Protein AF-A0A956ISW4-F1 (afdb_monomer_lite)

Foldseek 3Di:
DDDPVLVVLVVVCVVPVVDPVSVVVNVVVCVVVVVLVVVLVSLVVCLVPPVCNVVSVVVNVVSVVVVVVVVVVDPDDCPDPPPVVVVVVVVVVVVVVVVVVVVVVVVD

Secondary structure (DSSP, 8-state):
---HHHHHHHHHHHHSTT-HHHHHHHHHHHHHTT-HHHHHHHHHHHTTSTTTHHHHHHHHHHHHHHHHHHHHT--S-------HHHHHHHHHHHHHHHHHHHHHHHT-

pLDDT: mean 74.85, std 12.46, range [41.19, 93.25]

Radius of gyration: 26.34 Å; chains: 1; bounding box: 60×21×73 Å

Structure (mmCIF, N/CA/C/O backbone):
data_AF-A0A956ISW4-F1
#
_entry.id   AF-A0A956ISW4-F1
#
loop_
_atom_site.group_PDB
_atom_site.id
_atom_site.type_symbol
_atom_site.label_atom_id
_atom_site.label_alt_id
_atom_site.label_comp_id
_atom_site.label_asym_id
_atom_site.label_entity_id
_atom_site.label_seq_id
_atom_site.pdbx_PDB_ins_code
_atom_site.Cartn_x
_atom_site.Cartn_y
_atom_site.Cartn_z
_atom_site.occupancy
_atom_site.B_iso_or_equiv
_atom_site.auth_seq_id
_atom_site.auth_comp_id
_atom_site.auth_asym_id
_atom_site.auth_atom_id
_atom_site.pdbx_PDB_model_num
ATOM 1 N N . MET A 1 1 ? -11.906 10.119 -10.094 1.00 46.25 1 MET A N 1
ATOM 2 C CA . MET A 1 1 ? -13.221 9.465 -9.943 1.00 46.25 1 MET A CA 1
ATOM 3 C C . MET A 1 1 ? -13.067 8.508 -8.787 1.00 46.25 1 MET A C 1
ATOM 5 O O . MET A 1 1 ? -12.188 7.663 -8.871 1.00 46.25 1 MET A O 1
ATOM 9 N N . SER A 1 2 ? -13.802 8.729 -7.701 1.00 57.81 2 SER A N 1
ATOM 10 C CA . SER A 1 2 ? -13.779 7.873 -6.514 1.00 57.81 2 SER A CA 1
ATOM 11 C C . SER A 1 2 ? -14.166 6.456 -6.921 1.00 57.81 2 SER A C 1
ATOM 13 O O . SER A 1 2 ? -15.167 6.278 -7.616 1.00 57.81 2 SER A O 1
ATOM 15 N N . ASP A 1 3 ? -13.355 5.469 -6.557 1.00 72.25 3 ASP A N 1
ATOM 16 C CA . ASP A 1 3 ? -13.671 4.071 -6.818 1.00 72.25 3 ASP A CA 1
ATOM 17 C C . ASP A 1 3 ? -14.799 3.626 -5.861 1.00 72.25 3 ASP A C 1
ATOM 19 O O . ASP A 1 3 ? -14.590 3.594 -4.644 1.00 72.25 3 ASP A O 1
ATOM 23 N N . PRO A 1 4 ? -16.002 3.293 -6.364 1.00 80.69 4 PRO A N 1
ATOM 24 C CA . PRO A 1 4 ? -17.126 2.909 -5.511 1.00 80.69 4 PRO A CA 1
ATOM 25 C C . PRO A 1 4 ? -16.861 1.614 -4.726 1.00 80.69 4 PRO A C 1
ATOM 27 O O . PRO A 1 4 ? -17.445 1.413 -3.660 1.00 80.69 4 PRO A O 1
ATOM 30 N N . ILE A 1 5 ? -15.962 0.747 -5.206 1.00 82.00 5 ILE A N 1
ATOM 31 C CA . ILE A 1 5 ? -15.558 -0.477 -4.498 1.00 82.00 5 ILE A CA 1
ATOM 32 C C . ILE A 1 5 ? -14.678 -0.118 -3.298 1.00 82.00 5 ILE A C 1
ATOM 34 O O . ILE A 1 5 ? -14.863 -0.655 -2.204 1.00 82.00 5 ILE A O 1
ATOM 38 N N . LEU A 1 6 ? -13.770 0.842 -3.477 1.00 82.00 6 LEU A N 1
ATOM 39 C CA . LEU A 1 6 ? -12.900 1.346 -2.418 1.00 82.00 6 LEU A CA 1
ATOM 40 C C . LEU A 1 6 ? -13.704 1.992 -1.282 1.00 82.00 6 LEU A C 1
ATOM 42 O O . LEU A 1 6 ? -13.428 1.738 -0.109 1.00 82.00 6 LEU A O 1
ATOM 46 N N . GLU A 1 7 ? -14.711 2.800 -1.618 1.00 84.88 7 GLU A N 1
ATOM 47 C CA . GLU A 1 7 ? -15.593 3.425 -0.625 1.00 84.88 7 GLU A CA 1
ATOM 48 C C . GLU A 1 7 ? -16.421 2.387 0.143 1.00 84.88 7 GLU A C 1
ATOM 50 O O . GLU A 1 7 ? -16.551 2.490 1.364 1.00 84.88 7 GLU A O 1
ATOM 55 N N . ALA A 1 8 ? -16.926 1.352 -0.536 1.00 85.94 8 ALA A N 1
ATOM 56 C CA . ALA A 1 8 ? -17.667 0.266 0.103 1.00 85.94 8 ALA A CA 1
ATOM 57 C C . ALA A 1 8 ? -16.788 -0.562 1.060 1.00 85.94 8 ALA A C 1
ATOM 59 O O . ALA A 1 8 ? -17.212 -0.873 2.175 1.00 85.94 8 ALA A O 1
ATOM 60 N N . LEU A 1 9 ? -15.552 -0.878 0.658 1.00 86.25 9 LEU A N 1
ATOM 61 C CA . LEU A 1 9 ? -14.580 -1.578 1.505 1.00 86.25 9 LEU A CA 1
ATOM 62 C C . LEU A 1 9 ? -14.168 -0.730 2.708 1.00 86.25 9 LEU A C 1
ATOM 64 O O . LEU A 1 9 ? -14.113 -1.237 3.827 1.00 86.25 9 LEU A O 1
ATOM 68 N N . TRP A 1 10 ? -13.945 0.570 2.504 1.00 86.44 10 TRP A N 1
ATOM 69 C CA . TRP A 1 10 ? -13.649 1.485 3.603 1.00 86.44 10 TRP A CA 1
ATOM 70 C C . TRP A 1 10 ? -14.815 1.595 4.583 1.00 86.44 10 TRP A C 1
ATOM 72 O O . TRP A 1 10 ? -14.614 1.543 5.792 1.00 86.44 10 TRP A O 1
ATOM 82 N N . LYS A 1 11 ? -16.048 1.694 4.081 1.00 85.06 11 LYS A N 1
ATOM 83 C CA . LYS A 1 11 ? -17.238 1.699 4.932 1.00 85.06 11 LYS A CA 1
ATOM 84 C C . LYS A 1 11 ? -17.319 0.433 5.784 1.00 85.06 11 LYS A C 1
ATOM 86 O O . LYS A 1 11 ? -17.558 0.540 6.979 1.00 85.06 11 LYS A O 1
ATOM 91 N N . LYS A 1 12 ? -17.039 -0.737 5.202 1.00 83.94 12 LYS A N 1
ATOM 92 C CA . LYS A 1 12 ? -16.993 -2.005 5.940 1.00 83.94 12 LYS A CA 1
ATOM 93 C C . LYS A 1 12 ? -15.9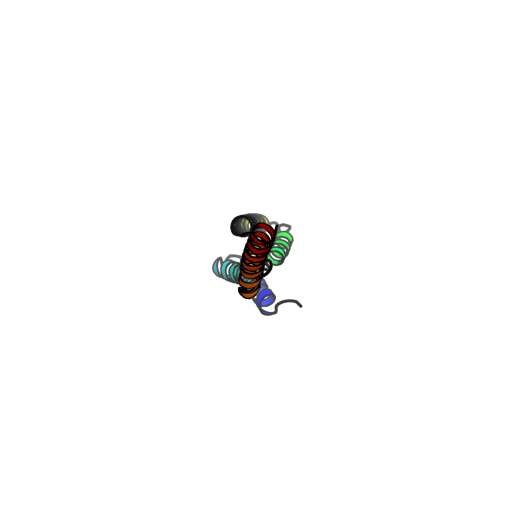23 -2.004 7.036 1.00 83.94 12 LYS A C 1
ATOM 95 O O . LYS A 1 12 ? -16.201 -2.455 8.134 1.00 83.94 12 LYS A O 1
ATOM 100 N N . VAL A 1 13 ? -14.746 -1.446 6.759 1.00 86.50 13 VAL A N 1
ATOM 101 C CA . VAL A 1 13 ? -13.676 -1.253 7.754 1.00 86.50 13 VAL A CA 1
ATOM 102 C C . VAL A 1 13 ? -14.106 -0.327 8.894 1.00 86.50 13 VAL A C 1
ATOM 104 O O . VAL A 1 13 ? -13.765 -0.553 10.047 1.00 86.50 13 VAL A O 1
ATOM 107 N N . VAL A 1 14 ? -14.837 0.744 8.594 1.00 86.69 14 VAL A N 1
ATOM 108 C CA . VAL A 1 14 ? -15.300 1.684 9.625 1.00 86.69 14 VAL A CA 1
ATOM 109 C C . VAL A 1 14 ? -16.419 1.084 10.475 1.00 86.69 14 VAL A C 1
ATOM 111 O O . VAL A 1 14 ? -16.426 1.310 11.690 1.00 86.69 14 VAL A O 1
ATOM 114 N N . ASP A 1 15 ? -17.331 0.352 9.827 1.00 84.69 15 ASP A N 1
ATOM 115 C CA . ASP A 1 15 ? -18.468 -0.333 10.444 1.00 84.69 15 ASP A CA 1
ATOM 116 C C . ASP A 1 15 ? -17.998 -1.534 11.297 1.00 84.69 15 ASP A C 1
ATOM 118 O O . ASP A 1 15 ? -18.592 -1.799 12.339 1.00 84.69 15 ASP A O 1
ATOM 122 N N . ASP A 1 16 ? -16.911 -2.209 10.899 1.00 82.50 16 ASP A N 1
ATOM 123 C CA . ASP A 1 16 ? -16.328 -3.373 11.582 1.00 82.50 16 ASP A CA 1
ATOM 124 C C . ASP A 1 16 ? -14.806 -3.211 11.772 1.00 82.50 16 ASP A C 1
ATOM 126 O O . ASP A 1 16 ? -13.978 -3.815 11.090 1.00 82.50 16 ASP A O 1
ATOM 130 N N . TRP A 1 17 ? -14.440 -2.309 12.684 1.00 77.88 17 TRP A N 1
ATOM 131 C CA . TRP A 1 17 ? -13.055 -1.860 12.890 1.00 77.88 17 TRP A CA 1
ATOM 132 C C . TRP A 1 17 ? -12.135 -2.913 13.526 1.00 77.88 17 TRP A C 1
ATOM 134 O O . TRP A 1 17 ? -10.914 -2.867 13.362 1.00 77.88 17 TRP A O 1
ATOM 144 N N . ASP A 1 18 ? -12.707 -3.859 14.265 1.00 76.25 18 ASP A N 1
ATOM 145 C CA . ASP A 1 18 ? -11.942 -4.935 14.898 1.00 76.25 18 ASP A CA 1
ATOM 146 C C . ASP A 1 18 ? -11.794 -6.161 13.975 1.00 76.25 18 ASP A C 1
ATOM 148 O O . ASP A 1 18 ? -11.022 -7.073 14.281 1.00 76.25 18 ASP A O 1
ATOM 152 N N . ASP A 1 19 ? -12.467 -6.177 12.817 1.00 76.31 19 ASP A N 1
ATOM 153 C CA . ASP A 1 19 ? -12.330 -7.233 11.814 1.00 76.31 19 ASP A CA 1
ATOM 154 C C . ASP A 1 19 ? -11.096 -7.020 10.926 1.00 76.31 19 ASP A C 1
ATOM 156 O O . ASP A 1 19 ? -11.097 -6.296 9.924 1.00 76.31 19 ASP A O 1
ATOM 160 N N . ASP A 1 20 ? -10.022 -7.738 11.251 1.00 74.31 20 ASP A N 1
ATOM 161 C CA . ASP A 1 20 ? -8.798 -7.769 10.450 1.00 74.31 20 ASP A CA 1
ATOM 162 C C . ASP A 1 20 ? -9.023 -8.198 8.988 1.00 74.31 20 ASP A C 1
ATOM 164 O O . ASP A 1 20 ? -8.262 -7.781 8.107 1.00 74.31 20 ASP A O 1
ATOM 168 N N . SER A 1 21 ? -10.078 -8.967 8.699 1.00 76.88 21 SER A N 1
ATOM 169 C CA . SER A 1 21 ? -10.446 -9.366 7.337 1.00 76.88 21 SER A CA 1
ATOM 170 C C . SER A 1 21 ? -10.925 -8.175 6.505 1.00 76.88 21 SER A C 1
ATOM 172 O O . SER A 1 21 ? -10.489 -8.002 5.361 1.00 76.88 21 SER A O 1
ATOM 174 N N . ALA A 1 22 ? -11.760 -7.301 7.080 1.00 78.00 22 ALA A N 1
ATOM 175 C CA . ALA A 1 22 ? -12.231 -6.082 6.425 1.00 78.00 22 ALA A CA 1
ATOM 176 C C . ALA A 1 22 ? -11.060 -5.161 6.047 1.00 78.00 22 ALA A C 1
ATOM 178 O O . ALA A 1 22 ? -10.985 -4.658 4.921 1.00 78.00 22 ALA A O 1
ATOM 179 N N . HIS A 1 23 ? -10.097 -5.003 6.955 1.00 77.69 23 HIS A N 1
ATOM 180 C CA . HIS A 1 23 ? -8.898 -4.207 6.704 1.00 77.69 23 HIS A CA 1
ATOM 181 C C . HIS A 1 23 ? -7.971 -4.828 5.656 1.00 77.69 23 HIS A C 1
ATOM 183 O O . HIS A 1 23 ? -7.416 -4.100 4.827 1.00 77.69 23 HIS A O 1
ATOM 189 N N . GLY A 1 24 ? -7.812 -6.154 5.672 1.00 77.88 24 GLY A N 1
ATOM 190 C CA . GLY A 1 24 ? -7.048 -6.888 4.665 1.00 77.88 24 GLY A CA 1
ATOM 191 C C . GLY A 1 24 ? -7.649 -6.745 3.267 1.00 77.88 24 GLY A C 1
ATOM 192 O O . GLY A 1 24 ? -6.926 -6.438 2.320 1.00 77.88 24 GLY A O 1
ATOM 193 N N . ALA A 1 25 ? -8.973 -6.878 3.142 1.00 81.81 25 ALA A N 1
ATOM 194 C CA . ALA A 1 25 ? -9.686 -6.712 1.875 1.00 81.81 25 ALA A CA 1
ATOM 195 C C . ALA A 1 25 ? -9.544 -5.288 1.309 1.00 81.81 25 ALA A C 1
ATOM 197 O O . ALA A 1 25 ? -9.287 -5.118 0.117 1.00 81.81 25 ALA A O 1
ATOM 198 N N . PHE A 1 26 ? -9.645 -4.267 2.166 1.00 85.44 26 PHE A N 1
ATOM 199 C CA . PHE A 1 26 ? -9.410 -2.875 1.776 1.00 85.44 26 PHE A CA 1
ATOM 200 C C . PHE A 1 26 ? -7.970 -2.648 1.293 1.00 85.44 26 PHE A C 1
ATOM 202 O O . PHE A 1 26 ? -7.763 -2.089 0.218 1.00 85.44 26 PHE A O 1
ATOM 209 N N . LEU A 1 27 ? -6.971 -3.118 2.049 1.00 83.56 27 LEU A N 1
ATOM 210 C CA . LEU A 1 27 ? -5.557 -2.959 1.689 1.00 83.56 27 LEU A CA 1
ATOM 211 C C . LEU A 1 27 ? -5.188 -3.695 0.399 1.00 83.56 27 LEU A C 1
ATOM 213 O O . LEU A 1 27 ? -4.470 -3.125 -0.420 1.00 83.56 27 LEU A O 1
ATOM 217 N N . SER A 1 28 ? -5.705 -4.911 0.198 1.00 81.38 28 SER A N 1
ATOM 218 C CA . SER A 1 28 ? -5.505 -5.677 -1.038 1.00 81.38 28 SER A CA 1
ATOM 219 C C . SER A 1 28 ? -6.043 -4.908 -2.241 1.00 81.38 28 SER A C 1
ATOM 221 O O . SER A 1 28 ? -5.321 -4.711 -3.212 1.00 81.38 28 SER A O 1
ATOM 223 N N . HIS A 1 29 ? -7.265 -4.370 -2.145 1.00 82.62 29 HIS A N 1
ATOM 224 C CA . HIS A 1 29 ? -7.854 -3.567 -3.221 1.00 82.62 29 HIS A CA 1
ATOM 225 C C . HIS A 1 29 ? -7.036 -2.304 -3.514 1.00 82.62 29 HIS A C 1
ATOM 227 O O . HIS A 1 29 ? -6.800 -1.965 -4.673 1.00 82.62 29 HIS A O 1
ATOM 233 N N . CYS A 1 30 ? -6.543 -1.613 -2.480 1.00 82.06 30 CYS A N 1
ATOM 234 C CA . CYS A 1 30 ? -5.650 -0.462 -2.655 1.00 82.06 30 CYS A CA 1
ATOM 235 C C . CYS A 1 30 ? -4.311 -0.835 -3.300 1.00 82.06 30 CYS A C 1
ATOM 237 O O . CYS A 1 30 ? -3.743 -0.024 -4.031 1.00 82.06 30 CYS A O 1
ATOM 239 N N . GLN A 1 31 ? -3.790 -2.029 -3.023 1.00 80.00 31 GLN A N 1
ATOM 240 C CA . GLN A 1 31 ? -2.560 -2.524 -3.629 1.00 80.00 31 GLN A CA 1
ATOM 241 C C . GLN A 1 31 ? -2.776 -2.863 -5.109 1.00 80.00 31 GLN A C 1
ATOM 243 O O . GLN A 1 31 ? -2.012 -2.392 -5.952 1.00 80.00 31 GLN A O 1
ATOM 248 N N . ASP A 1 32 ? -3.852 -3.584 -5.427 1.00 77.88 32 ASP A N 1
ATOM 249 C CA . ASP A 1 32 ? -4.201 -4.007 -6.790 1.00 77.88 32 ASP A CA 1
ATOM 250 C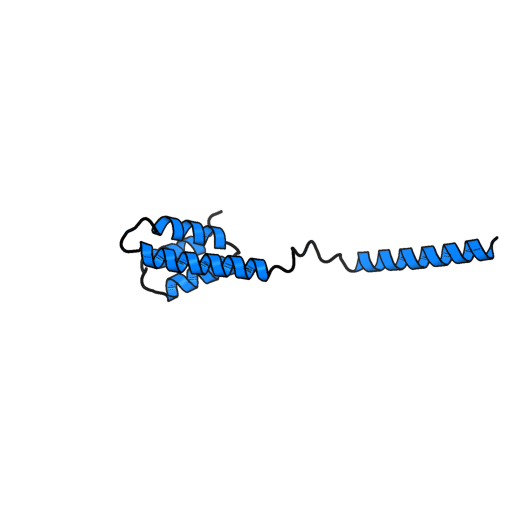 C . ASP A 1 32 ? -4.502 -2.815 -7.710 1.00 77.88 32 ASP A C 1
ATOM 252 O O . ASP A 1 32 ? -4.157 -2.815 -8.891 1.00 77.88 32 ASP A O 1
ATOM 256 N N . THR A 1 33 ? -5.108 -1.762 -7.157 1.00 79.06 33 THR A N 1
ATOM 257 C CA . THR A 1 33 ? -5.452 -0.532 -7.889 1.00 79.06 33 THR A CA 1
ATOM 258 C C . THR A 1 33 ? -4.383 0.562 -7.808 1.00 79.06 33 THR A C 1
ATOM 260 O O . THR A 1 33 ? -4.582 1.646 -8.354 1.00 79.06 33 THR A O 1
ATOM 263 N N . GLN A 1 34 ? -3.252 0.303 -7.139 1.00 77.50 34 GLN A N 1
ATOM 264 C CA . GLN A 1 34 ? -2.185 1.277 -6.863 1.00 77.50 34 GLN A CA 1
ATOM 265 C C . GLN A 1 34 ? -2.654 2.554 -6.122 1.00 77.50 34 GLN A C 1
ATOM 267 O O . GLN A 1 34 ? -2.029 3.610 -6.218 1.00 77.50 34 GLN A O 1
ATOM 272 N N . GLN A 1 35 ? -3.724 2.460 -5.328 1.00 80.12 35 GLN A N 1
ATOM 273 C CA . GLN A 1 35 ? -4.315 3.554 -4.539 1.00 80.12 35 GLN A CA 1
ATOM 274 C C . GLN A 1 35 ? -3.868 3.551 -3.062 1.00 80.12 35 GLN A C 1
ATOM 276 O O . GLN A 1 35 ? -4.555 4.063 -2.176 1.00 80.12 35 GLN A O 1
ATOM 281 N N . LEU A 1 36 ? -2.675 3.020 -2.774 1.00 77.06 36 LEU A N 1
ATOM 282 C CA . LEU A 1 36 ? -2.056 3.037 -1.437 1.00 77.06 36 LEU A CA 1
ATOM 283 C C . LEU A 1 36 ? -1.964 4.439 -0.784 1.00 77.06 36 LEU A C 1
ATOM 285 O O . LEU A 1 36 ? -2.175 4.526 0.430 1.00 77.06 36 LEU A O 1
ATOM 289 N N . PRO A 1 37 ? -1.715 5.547 -1.520 1.00 76.25 37 PRO A N 1
ATOM 290 C CA . PRO A 1 37 ? -1.736 6.888 -0.927 1.00 76.25 37 PRO A CA 1
ATOM 291 C C . PRO A 1 37 ? -3.101 7.265 -0.338 1.00 76.25 37 PRO A C 1
ATOM 293 O O . PRO A 1 37 ? -3.176 7.963 0.674 1.00 76.25 37 PRO A O 1
ATOM 296 N N . GLU A 1 38 ? -4.186 6.775 -0.938 1.00 76.62 38 GLU A N 1
ATOM 297 C CA . GLU A 1 38 ? -5.544 7.055 -0.482 1.00 76.62 38 GLU A CA 1
ATOM 298 C C . GLU A 1 38 ? -5.896 6.247 0.773 1.00 76.62 38 GLU A C 1
ATOM 300 O O . GLU A 1 38 ? -6.521 6.771 1.696 1.00 76.62 38 GLU A O 1
ATOM 305 N N . ALA A 1 39 ? -5.408 5.005 0.870 1.00 80.56 39 ALA A N 1
ATOM 306 C CA . ALA A 1 39 ? -5.462 4.223 2.106 1.00 80.56 39 ALA A CA 1
ATOM 307 C C . ALA A 1 39 ? -4.742 4.941 3.255 1.00 80.56 39 ALA A C 1
ATOM 309 O O . ALA A 1 39 ? -5.299 5.088 4.345 1.00 80.56 39 ALA A O 1
ATOM 310 N N . ALA A 1 40 ? -3.530 5.444 3.002 1.00 77.81 40 ALA A N 1
ATOM 311 C CA . ALA A 1 40 ? -2.758 6.187 3.995 1.00 77.81 40 ALA A CA 1
ATOM 312 C C . ALA A 1 40 ? -3.495 7.451 4.468 1.00 77.81 40 ALA A C 1
ATOM 314 O O . ALA A 1 40 ? -3.540 7.721 5.667 1.00 77.81 40 ALA A O 1
ATOM 315 N N . ALA A 1 41 ? -4.118 8.205 3.556 1.00 79.88 41 ALA A N 1
ATOM 316 C CA . ALA A 1 41 ? -4.898 9.392 3.909 1.00 79.88 41 ALA A CA 1
ATOM 317 C C . ALA A 1 41 ? -6.091 9.058 4.822 1.00 79.88 41 ALA A C 1
ATOM 319 O O . ALA A 1 41 ? -6.315 9.752 5.816 1.00 79.88 41 ALA A O 1
ATOM 320 N N . ARG A 1 42 ? -6.816 7.970 4.529 1.00 81.38 42 ARG A N 1
ATOM 321 C CA . ARG A 1 42 ? -7.969 7.526 5.329 1.00 81.38 42 ARG A CA 1
ATOM 322 C C . ARG A 1 42 ? -7.564 7.051 6.726 1.00 81.38 42 ARG A C 1
ATOM 324 O O . ARG A 1 42 ? -8.138 7.514 7.709 1.00 81.38 42 ARG A O 1
ATOM 331 N N . TYR A 1 43 ? -6.526 6.219 6.843 1.00 80.38 43 TYR A N 1
ATOM 332 C CA . TYR A 1 43 ? -6.027 5.795 8.158 1.00 80.38 43 TYR A CA 1
ATOM 333 C C . TYR A 1 43 ? -5.438 6.956 8.966 1.00 80.38 43 TYR A C 1
ATOM 335 O O . TYR A 1 43 ? -5.650 7.030 10.175 1.00 80.38 43 TYR A O 1
ATOM 343 N N . LYS A 1 44 ? -4.766 7.910 8.309 1.00 77.50 44 LYS A N 1
ATOM 344 C CA . LYS A 1 44 ? -4.272 9.133 8.957 1.00 77.50 44 LYS A CA 1
ATOM 345 C C . LYS A 1 44 ? -5.414 9.971 9.525 1.00 77.50 44 LYS A C 1
ATOM 347 O O . LYS A 1 44 ? -5.282 10.465 10.640 1.00 77.50 44 LYS A O 1
ATOM 352 N N . GLY A 1 45 ? -6.543 10.071 8.824 1.00 76.12 45 GLY A N 1
ATOM 353 C CA . GLY A 1 45 ? -7.748 10.731 9.338 1.00 76.12 45 GLY A CA 1
ATOM 354 C C . GLY A 1 45 ? -8.285 10.114 10.637 1.00 76.12 45 GLY A C 1
ATOM 355 O O . GLY A 1 45 ? -8.777 10.843 11.492 1.00 76.12 45 GLY A O 1
ATOM 356 N N . MET A 1 46 ? -8.114 8.802 10.827 1.00 74.62 46 MET A N 1
ATOM 357 C CA . MET A 1 46 ? -8.573 8.076 12.020 1.00 74.62 46 MET A CA 1
ATOM 358 C C . MET A 1 46 ? -7.612 8.135 13.218 1.00 74.62 46 MET A C 1
ATOM 360 O O . MET A 1 46 ? -8.015 7.807 14.328 1.00 74.62 46 MET A O 1
ATOM 364 N N . THR A 1 47 ? -6.361 8.581 13.043 1.00 64.19 47 THR A N 1
ATOM 365 C CA . THR A 1 47 ? -5.399 8.693 14.165 1.00 64.19 47 THR A CA 1
ATOM 366 C C . THR A 1 47 ? -5.777 9.740 15.217 1.00 64.19 47 THR A C 1
ATOM 368 O O . THR A 1 47 ? -5.268 9.689 16.333 1.00 64.19 47 THR A O 1
ATOM 371 N N . GLY A 1 48 ? -6.687 10.664 14.893 1.00 63.00 48 GLY A N 1
ATOM 372 C CA . GLY A 1 48 ? -7.214 11.644 15.847 1.00 63.00 48 GLY A CA 1
ATOM 373 C C . GLY A 1 48 ? -8.252 11.085 16.826 1.00 63.00 48 GLY A C 1
ATOM 374 O O . GLY A 1 48 ? -8.582 11.761 17.797 1.00 63.00 48 GLY A O 1
ATOM 375 N N . ASP A 1 49 ? -8.763 9.875 16.590 1.00 65.25 49 ASP A N 1
ATOM 376 C CA . ASP A 1 49 ? -9.812 9.259 17.403 1.00 65.25 49 ASP A CA 1
ATOM 377 C C . ASP A 1 49 ? -9.188 8.394 18.512 1.00 65.25 49 ASP A C 1
ATOM 379 O O . ASP A 1 49 ? -8.452 7.451 18.225 1.00 65.25 49 ASP A O 1
ATOM 383 N N . HIS A 1 50 ? -9.411 8.731 19.787 1.00 57.28 50 HIS A N 1
ATOM 384 C CA . HIS A 1 50 ? -8.587 8.235 20.904 1.00 57.28 50 HIS A CA 1
ATOM 385 C C . HIS A 1 50 ? -8.621 6.702 21.052 1.00 57.28 50 HIS A C 1
ATOM 387 O O . HIS A 1 50 ? -7.577 6.100 21.297 1.00 57.28 50 HIS A O 1
ATOM 393 N N . GLU A 1 51 ? -9.769 6.059 20.811 1.00 65.12 51 GLU A N 1
ATOM 394 C CA . GLU A 1 51 ? -9.912 4.592 20.861 1.00 65.12 51 GLU A CA 1
ATOM 395 C C . GLU A 1 51 ? -9.275 3.880 19.662 1.00 65.12 51 GLU A C 1
ATOM 397 O O . GLU A 1 51 ? -8.730 2.784 19.793 1.00 65.12 51 GLU A O 1
ATOM 402 N N . ARG A 1 52 ? -9.312 4.502 18.479 1.00 66.88 52 ARG A N 1
ATOM 403 C CA . ARG A 1 52 ? -8.854 3.887 17.222 1.00 66.88 52 ARG A CA 1
ATOM 404 C C . ARG A 1 52 ? -7.428 4.287 16.849 1.00 66.88 52 ARG A C 1
ATOM 406 O O . ARG A 1 52 ? -6.834 3.653 15.978 1.00 66.88 52 ARG A O 1
ATOM 413 N N . SER A 1 53 ? -6.865 5.283 17.533 1.00 63.38 53 SER A N 1
ATOM 414 C CA . SER A 1 53 ? -5.564 5.900 17.259 1.00 63.38 53 SER A CA 1
ATOM 415 C C . SER A 1 53 ? -4.415 4.891 17.207 1.00 63.38 53 SER A C 1
ATOM 417 O O . SER A 1 53 ? -3.710 4.824 16.202 1.00 63.38 53 SER A O 1
ATOM 419 N N . ALA A 1 54 ? -4.285 4.036 18.225 1.00 71.19 54 ALA A N 1
ATOM 420 C CA . ALA A 1 54 ? -3.219 3.034 18.305 1.00 71.19 54 ALA A CA 1
ATOM 421 C C . ALA A 1 54 ? -3.323 1.958 17.202 1.00 71.19 54 ALA A C 1
ATOM 423 O O . ALA A 1 54 ? -2.315 1.524 16.640 1.00 71.19 54 ALA A O 1
ATOM 424 N N . SER A 1 55 ? -4.548 1.546 16.857 1.00 70.81 55 SER A N 1
ATOM 425 C CA . SER A 1 55 ? -4.816 0.607 15.756 1.00 70.81 55 SER A CA 1
ATOM 426 C C . SER A 1 55 ? -4.522 1.248 14.394 1.00 70.81 55 SER A C 1
ATOM 428 O O . SER A 1 55 ? -3.815 0.670 13.564 1.00 70.81 55 SER A O 1
ATOM 430 N N . ALA A 1 56 ? -4.988 2.480 14.185 1.00 69.69 56 ALA A N 1
ATOM 431 C CA . ALA A 1 56 ? -4.770 3.240 12.960 1.00 69.69 56 ALA A CA 1
ATOM 432 C C . ALA A 1 56 ? -3.279 3.514 12.710 1.00 69.69 56 ALA A C 1
ATOM 434 O O . ALA A 1 56 ? -2.816 3.373 11.580 1.00 69.69 56 ALA A O 1
ATOM 435 N N . GLU A 1 57 ? -2.511 3.837 13.753 1.00 72.62 57 GLU A N 1
ATOM 436 C CA . GLU A 1 57 ? -1.066 4.069 13.661 1.00 72.62 57 GLU A CA 1
ATOM 437 C C . GLU A 1 57 ? -0.306 2.793 13.271 1.00 72.62 57 GLU A C 1
ATOM 439 O O . GLU A 1 57 ? 0.536 2.814 12.367 1.00 72.62 57 GLU A O 1
ATOM 444 N N . LYS A 1 58 ? -0.675 1.644 13.853 1.00 75.44 58 LYS A N 1
ATOM 445 C CA . LYS A 1 58 ? -0.120 0.339 13.461 1.00 75.44 58 LYS A CA 1
ATOM 446 C C . LYS A 1 58 ? -0.415 0.018 11.993 1.00 75.44 58 LYS A C 1
ATOM 448 O O . LYS A 1 58 ? 0.474 -0.442 11.270 1.00 75.44 58 LYS A O 1
ATOM 453 N N . ARG A 1 59 ? -1.641 0.281 11.526 1.00 74.62 59 ARG A N 1
ATOM 454 C CA . ARG A 1 59 ? -2.029 0.047 10.123 1.00 74.62 59 ARG A CA 1
ATOM 455 C C . ARG A 1 59 ? -1.363 1.034 9.160 1.00 74.62 59 ARG A C 1
ATOM 457 O O . ARG A 1 59 ? -0.944 0.614 8.085 1.00 74.62 59 ARG A O 1
ATOM 464 N N . LEU A 1 60 ? -1.157 2.292 9.555 1.00 75.75 60 LEU A N 1
ATOM 465 C CA . LEU A 1 60 ? -0.338 3.258 8.807 1.00 75.75 60 LEU A CA 1
ATOM 466 C C . LEU A 1 60 ? 1.104 2.783 8.644 1.00 75.75 60 LEU A C 1
ATOM 468 O O . LEU A 1 60 ? 1.652 2.883 7.548 1.00 75.75 60 LEU A O 1
ATOM 472 N N . GLY A 1 61 ? 1.697 2.227 9.703 1.00 74.81 61 GLY A N 1
ATOM 473 C CA . GLY A 1 61 ? 3.023 1.614 9.637 1.00 74.81 61 GLY A CA 1
ATOM 474 C C . GLY A 1 61 ? 3.080 0.472 8.617 1.00 74.81 61 GLY A C 1
ATOM 475 O O . GLY A 1 61 ? 4.008 0.410 7.812 1.00 74.81 61 GLY A O 1
ATOM 476 N N . GLY A 1 62 ? 2.050 -0.380 8.585 1.00 76.44 62 GLY A N 1
ATOM 477 C CA . GLY A 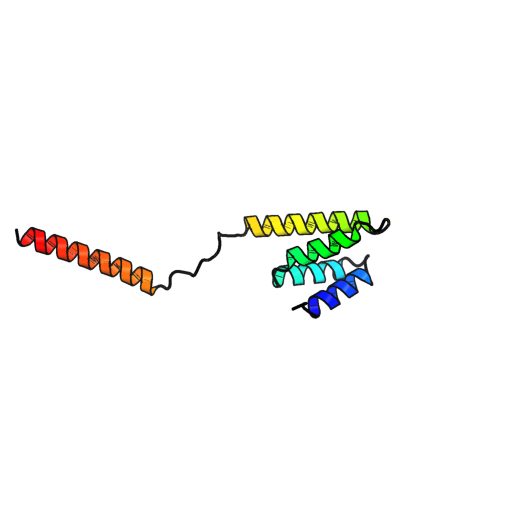1 62 ? 1.911 -1.443 7.583 1.00 76.44 62 GLY A CA 1
ATOM 478 C C . GLY A 1 62 ? 1.795 -0.915 6.150 1.00 76.44 62 GLY A C 1
ATOM 479 O O . GLY A 1 62 ? 2.482 -1.413 5.260 1.00 76.44 62 GLY A O 1
ATOM 480 N N . VAL A 1 63 ? 0.992 0.133 5.930 1.00 76.94 63 VAL A N 1
ATOM 481 C CA . VAL A 1 63 ? 0.866 0.803 4.620 1.00 76.94 63 VAL A CA 1
ATOM 482 C C . VAL A 1 63 ? 2.191 1.424 4.184 1.00 76.94 63 VAL A C 1
ATOM 484 O O . VAL A 1 63 ? 2.576 1.278 3.028 1.00 76.94 63 VAL A O 1
ATOM 487 N N . ALA A 1 64 ? 2.910 2.087 5.092 1.00 77.75 64 ALA A N 1
ATOM 488 C CA . ALA A 1 64 ? 4.211 2.683 4.801 1.00 77.75 64 ALA A CA 1
ATOM 489 C C . ALA A 1 64 ? 5.256 1.619 4.436 1.00 77.75 64 ALA A C 1
ATOM 491 O O . ALA A 1 64 ? 6.011 1.803 3.481 1.00 77.75 64 ALA A O 1
ATOM 492 N N . LEU A 1 65 ? 5.263 0.486 5.146 1.00 79.94 65 LEU A N 1
ATOM 493 C CA . LEU A 1 65 ? 6.137 -0.644 4.840 1.00 79.94 65 LEU A CA 1
ATOM 494 C C . LEU A 1 65 ? 5.809 -1.252 3.469 1.00 79.94 65 LEU A C 1
ATOM 496 O O . LEU A 1 65 ? 6.721 -1.518 2.693 1.00 79.94 65 LEU A O 1
ATOM 500 N N . LEU A 1 66 ? 4.522 -1.415 3.146 1.00 72.00 66 LEU A N 1
ATOM 501 C CA . LEU A 1 66 ? 4.053 -1.864 1.829 1.00 72.00 66 LEU A CA 1
ATOM 502 C C . LEU A 1 66 ? 4.458 -0.889 0.722 1.00 72.00 66 LEU A C 1
ATOM 504 O O . LEU A 1 66 ? 5.001 -1.321 -0.289 1.00 72.00 66 LEU A O 1
ATOM 508 N N . ALA A 1 67 ? 4.276 0.415 0.938 1.00 72.94 67 ALA A N 1
ATOM 509 C CA . ALA A 1 67 ? 4.688 1.456 0.003 1.00 72.94 67 ALA A CA 1
ATOM 510 C C . ALA A 1 67 ? 6.210 1.432 -0.236 1.00 72.94 67 ALA A C 1
ATOM 512 O O . ALA A 1 67 ? 6.665 1.471 -1.380 1.00 72.94 67 ALA A O 1
ATOM 513 N N . MET A 1 68 ? 7.009 1.289 0.827 1.00 74.19 68 MET A N 1
ATOM 514 C CA . MET A 1 68 ? 8.462 1.116 0.727 1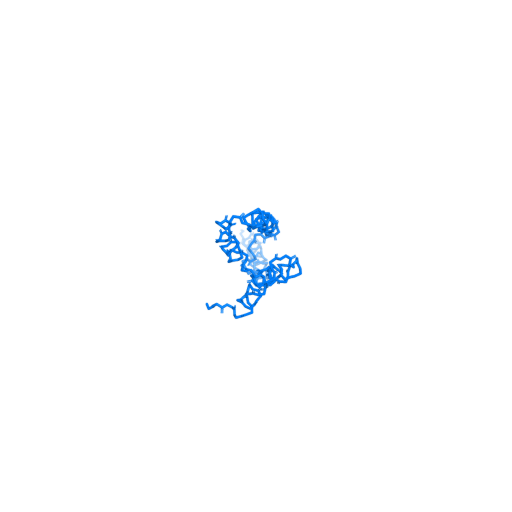.00 74.19 68 MET A CA 1
ATOM 515 C C . MET A 1 68 ? 8.849 -0.190 0.027 1.00 74.19 68 MET A C 1
ATOM 517 O O . MET A 1 68 ? 9.786 -0.199 -0.768 1.00 74.19 68 MET A O 1
ATOM 521 N N . ALA A 1 69 ? 8.131 -1.284 0.278 1.00 73.12 69 ALA A N 1
ATOM 522 C CA . ALA A 1 69 ? 8.352 -2.555 -0.400 1.00 73.12 69 ALA A CA 1
ATOM 523 C C . ALA A 1 69 ? 8.035 -2.458 -1.898 1.00 73.12 69 ALA A C 1
ATOM 525 O O . ALA A 1 69 ? 8.787 -3.011 -2.698 1.00 73.12 69 ALA A O 1
ATOM 526 N N . SER A 1 70 ? 6.996 -1.710 -2.290 1.00 61.81 70 SER A N 1
ATOM 527 C CA . SER A 1 70 ? 6.701 -1.413 -3.697 1.00 61.81 70 SER A CA 1
ATOM 528 C C . SER A 1 70 ? 7.723 -0.479 -4.347 1.00 61.81 70 SER A C 1
ATOM 530 O O . SER A 1 70 ? 7.988 -0.647 -5.528 1.00 61.81 70 SER A O 1
ATOM 532 N N . LEU A 1 71 ? 8.358 0.430 -3.594 1.00 62.22 71 LEU A N 1
ATOM 533 C CA . LEU A 1 71 ? 9.494 1.226 -4.089 1.00 62.22 71 LEU A CA 1
ATOM 534 C C . LEU A 1 71 ? 10.751 0.366 -4.291 1.00 62.22 71 LEU A C 1
ATOM 536 O O . LEU A 1 71 ? 11.479 0.546 -5.260 1.00 62.22 71 LEU A O 1
ATOM 540 N N . GLN A 1 72 ? 11.016 -0.595 -3.400 1.00 62.09 72 GLN A N 1
ATOM 541 C CA . GLN A 1 72 ? 12.125 -1.546 -3.574 1.00 62.09 72 GLN A CA 1
ATOM 542 C C . GLN A 1 72 ? 11.854 -2.567 -4.689 1.00 62.09 72 GLN A C 1
ATOM 544 O O . GLN A 1 72 ? 12.787 -3.033 -5.338 1.00 62.09 72 GLN A O 1
ATOM 549 N N . HIS A 1 73 ? 10.580 -2.883 -4.930 1.00 48.72 73 HIS A N 1
ATOM 550 C CA . HIS A 1 73 ? 10.103 -3.668 -6.067 1.00 48.72 73 HIS A CA 1
ATOM 551 C C . HIS A 1 73 ? 9.756 -2.817 -7.292 1.00 48.72 73 HIS A C 1
ATOM 553 O O . HIS A 1 73 ? 9.141 -3.345 -8.213 1.00 48.72 73 HIS A O 1
ATOM 559 N N . GLU A 1 74 ? 10.168 -1.548 -7.367 1.00 43.88 74 GLU A N 1
ATOM 560 C CA . GLU A 1 74 ? 10.293 -0.887 -8.661 1.00 43.88 74 GLU A CA 1
ATOM 561 C C . GLU A 1 74 ? 11.611 -1.354 -9.304 1.00 43.88 74 GLU A C 1
ATOM 563 O O . GLU A 1 74 ? 12.669 -0.774 -9.035 1.00 43.88 74 GLU A O 1
ATOM 568 N N . PRO A 1 75 ? 11.612 -2.304 -10.265 1.00 46.34 75 PRO A N 1
ATOM 569 C CA . PRO A 1 75 ? 12.463 -2.089 -11.412 1.00 46.34 75 PRO A CA 1
ATOM 570 C C . PRO A 1 75 ? 11.929 -0.807 -12.043 1.00 46.34 75 PRO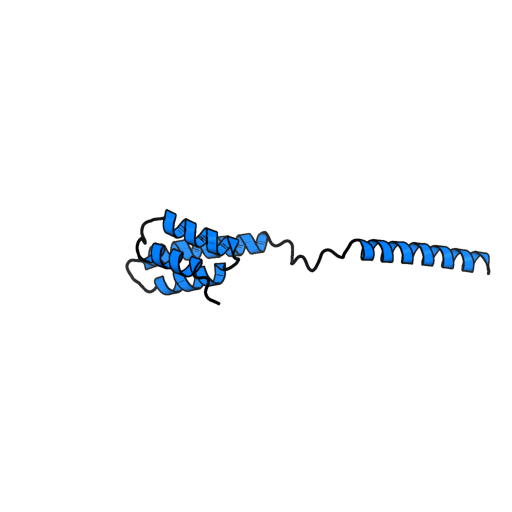 A C 1
ATOM 572 O O . PRO A 1 75 ? 10.922 -0.835 -12.745 1.00 46.34 75 PRO A O 1
ATOM 575 N N . ARG A 1 76 ? 12.547 0.319 -11.659 1.00 42.72 76 ARG A N 1
ATOM 576 C CA . ARG A 1 76 ? 12.624 1.588 -12.381 1.00 42.72 76 ARG A CA 1
ATOM 577 C C . ARG A 1 76 ? 11.676 1.583 -13.574 1.00 42.72 76 ARG A C 1
ATOM 579 O O . ARG A 1 76 ? 12.074 1.028 -14.590 1.00 42.72 76 ARG A O 1
ATOM 586 N N . SER A 1 77 ? 10.470 2.141 -13.410 1.00 41.19 77 SER A N 1
ATOM 587 C CA . SER A 1 77 ? 9.622 2.628 -14.508 1.00 41.19 77 SER A CA 1
ATOM 588 C C . SER A 1 77 ? 9.840 1.883 -15.828 1.00 41.19 77 SER A C 1
ATOM 590 O O . SER A 1 77 ? 10.749 2.273 -16.540 1.00 41.19 77 SER A O 1
ATOM 592 N N . ASP A 1 78 ? 9.058 0.859 -16.193 1.00 47.00 78 ASP A N 1
ATOM 593 C CA . ASP A 1 78 ? 9.097 0.328 -17.571 1.00 47.00 78 ASP A CA 1
ATOM 594 C C . ASP A 1 78 ? 8.741 1.485 -18.525 1.00 47.00 78 ASP A C 1
ATOM 596 O O . ASP A 1 78 ? 7.557 1.807 -18.683 1.00 47.00 78 ASP A O 1
ATOM 600 N N . PRO A 1 79 ? 9.710 2.189 -19.148 1.00 46.66 79 PRO A N 1
ATOM 601 C CA . PRO A 1 79 ? 9.405 3.333 -19.966 1.00 46.66 79 PRO A CA 1
ATOM 602 C C . PRO A 1 79 ? 9.297 2.761 -21.363 1.00 46.66 79 PRO A C 1
ATOM 604 O O . PRO A 1 79 ? 10.143 3.035 -22.202 1.00 46.66 79 PRO A O 1
ATOM 607 N N . ARG A 1 80 ? 8.281 1.921 -21.587 1.00 51.38 80 ARG A N 1
ATOM 608 C CA . ARG A 1 80 ? 8.040 1.236 -22.856 1.00 51.38 80 ARG A CA 1
ATOM 609 C C . ARG A 1 80 ? 9.238 0.358 -23.226 1.00 51.38 80 ARG A C 1
ATOM 611 O O . ARG A 1 80 ? 10.202 0.853 -23.807 1.00 51.38 80 ARG A O 1
ATOM 618 N N . ARG A 1 81 ? 9.153 -0.962 -23.007 1.00 48.91 81 ARG A N 1
ATOM 619 C CA . ARG A 1 81 ? 9.923 -1.951 -23.793 1.00 48.91 81 ARG A CA 1
ATOM 620 C C . ARG A 1 81 ? 10.131 -1.404 -25.203 1.00 48.91 81 ARG A C 1
ATOM 622 O O . ARG A 1 81 ? 9.164 -1.326 -25.966 1.00 48.91 81 ARG A O 1
ATOM 629 N N . ALA A 1 82 ? 11.359 -0.977 -25.517 1.00 56.12 82 ALA A N 1
ATOM 630 C CA . ALA A 1 82 ? 11.674 -0.467 -26.837 1.00 56.12 82 ALA A CA 1
ATOM 631 C C . ALA A 1 82 ? 11.216 -1.557 -27.808 1.00 56.12 82 ALA A C 1
ATOM 633 O O . ALA A 1 82 ? 11.633 -2.715 -27.669 1.00 56.12 82 ALA A O 1
ATOM 634 N N . PRO A 1 83 ? 10.251 -1.258 -28.686 1.00 61.22 83 PRO A N 1
ATOM 635 C CA . PRO A 1 83 ? 9.620 -2.298 -29.467 1.00 61.22 83 PRO A CA 1
ATOM 636 C C . PRO A 1 83 ? 10.715 -2.957 -30.306 1.00 61.22 83 PRO A C 1
ATOM 638 O O . PRO A 1 83 ? 11.602 -2.272 -30.808 1.00 61.22 83 PRO A O 1
ATOM 641 N N . ARG A 1 84 ? 10.703 -4.294 -30.398 1.00 68.50 84 ARG A N 1
ATOM 642 C CA . ARG A 1 84 ? 11.814 -5.104 -30.943 1.00 68.50 84 ARG A CA 1
ATOM 643 C C . ARG A 1 84 ? 12.374 -4.591 -32.281 1.00 68.50 84 ARG A C 1
ATOM 645 O O . ARG A 1 84 ? 13.551 -4.794 -32.555 1.00 68.50 84 ARG A O 1
ATOM 652 N N . TRP A 1 85 ? 11.567 -3.884 -33.074 1.00 70.81 85 TRP A N 1
ATOM 653 C CA . TRP A 1 85 ? 11.992 -3.226 -34.311 1.00 70.81 85 TRP A CA 1
ATOM 654 C C . TRP A 1 85 ? 13.075 -2.151 -34.116 1.00 70.81 85 TRP A C 1
ATOM 656 O O . TRP A 1 85 ? 13.925 -2.007 -34.985 1.00 70.81 85 TRP A O 1
ATOM 666 N N . VAL A 1 86 ? 13.129 -1.455 -32.976 1.00 78.25 86 VAL A N 1
ATOM 667 C CA . VAL A 1 86 ? 14.185 -0.472 -32.667 1.00 78.25 86 VAL A CA 1
ATOM 668 C C . VAL A 1 86 ? 15.543 -1.157 -32.513 1.00 78.25 86 VAL A C 1
ATOM 670 O O . VAL A 1 86 ? 16.535 -0.676 -33.054 1.00 78.25 86 VAL A O 1
ATOM 673 N N . ALA A 1 87 ? 15.594 -2.317 -31.851 1.00 75.75 87 ALA A N 1
ATOM 674 C CA . ALA A 1 87 ? 16.824 -3.104 -31.752 1.00 75.75 87 ALA A CA 1
ATOM 675 C C . ALA A 1 87 ? 17.288 -3.611 -33.131 1.00 75.75 87 ALA A C 1
ATOM 677 O O . ALA A 1 87 ? 18.481 -3.588 -33.430 1.00 75.75 87 ALA A O 1
ATOM 678 N N . VAL A 1 88 ? 16.342 -3.998 -33.998 1.00 83.00 88 VAL A N 1
ATOM 679 C CA . VAL A 1 88 ? 16.634 -4.389 -35.387 1.00 83.00 88 VAL A CA 1
ATOM 680 C C . VAL A 1 88 ? 17.191 -3.210 -36.191 1.00 83.00 88 VAL A C 1
ATOM 682 O O . VAL A 1 88 ? 18.189 -3.381 -36.886 1.00 83.00 88 VAL A O 1
ATOM 685 N N . LEU A 1 89 ? 16.611 -2.011 -36.067 1.00 86.06 89 LEU A N 1
ATOM 686 C CA . LEU A 1 89 ? 17.101 -0.816 -36.762 1.00 86.06 89 LEU A CA 1
ATOM 687 C C . LEU A 1 89 ? 18.518 -0.425 -36.331 1.00 86.06 89 LEU A C 1
ATOM 689 O O . LEU A 1 89 ? 19.340 -0.098 -37.182 1.00 86.06 89 LEU A O 1
ATOM 693 N N . ILE A 1 90 ? 18.821 -0.502 -35.032 1.00 87.25 90 ILE A N 1
ATOM 694 C CA . ILE A 1 90 ? 20.170 -0.223 -34.517 1.00 87.25 90 ILE A CA 1
ATOM 695 C C . ILE A 1 90 ? 21.168 -1.247 -35.065 1.00 87.25 90 ILE A C 1
ATOM 697 O O . ILE A 1 90 ? 22.232 -0.869 -35.552 1.00 87.25 90 ILE A O 1
ATOM 701 N N . SER A 1 91 ? 20.820 -2.537 -35.042 1.00 84.94 91 SER A N 1
ATOM 702 C CA . SER A 1 91 ? 21.692 -3.578 -35.589 1.00 84.94 91 SER A CA 1
ATOM 703 C C . SER A 1 91 ? 21.928 -3.390 -37.089 1.00 84.94 91 SER A C 1
ATOM 705 O O . SER A 1 91 ? 23.058 -3.545 -37.547 1.00 84.94 91 SER A O 1
ATOM 707 N N . LEU A 1 92 ? 20.891 -3.028 -37.848 1.00 89.56 92 LEU A N 1
ATOM 708 C CA . LEU A 1 92 ? 21.001 -2.773 -39.283 1.00 89.56 92 LEU A CA 1
ATOM 709 C C . LEU A 1 92 ? 21.894 -1.559 -39.572 1.00 89.56 92 LEU A C 1
ATOM 711 O O . LEU A 1 92 ? 22.737 -1.626 -40.462 1.00 89.56 92 LEU A O 1
ATOM 715 N N . PHE A 1 93 ? 21.759 -0.480 -38.796 1.00 92.62 93 PHE A N 1
ATOM 716 C CA . PHE A 1 93 ? 22.613 0.702 -38.918 1.00 92.62 93 PHE A CA 1
ATOM 717 C C . PHE A 1 93 ? 24.093 0.355 -38.726 1.00 92.62 93 PHE A C 1
ATOM 719 O O . PHE A 1 93 ? 24.922 0.755 -39.540 1.00 92.62 93 PHE A O 1
ATOM 726 N N . PHE A 1 94 ? 24.424 -0.435 -37.701 1.00 91.81 94 PHE A N 1
ATOM 727 C CA . PHE A 1 94 ? 25.805 -0.858 -37.458 1.00 91.81 94 PHE A CA 1
ATOM 728 C C . PHE A 1 94 ? 26.366 -1.722 -38.592 1.00 91.81 94 PHE A C 1
ATOM 730 O O . PHE A 1 94 ? 27.508 -1.514 -38.989 1.00 91.81 94 PHE A O 1
ATOM 737 N N . VAL A 1 95 ? 25.571 -2.643 -39.145 1.00 92.12 95 VAL A N 1
ATOM 738 C CA . VAL A 1 95 ? 25.983 -3.489 -40.281 1.00 92.12 95 VAL A CA 1
ATOM 739 C C . VAL A 1 95 ? 26.216 -2.661 -41.548 1.00 92.12 95 V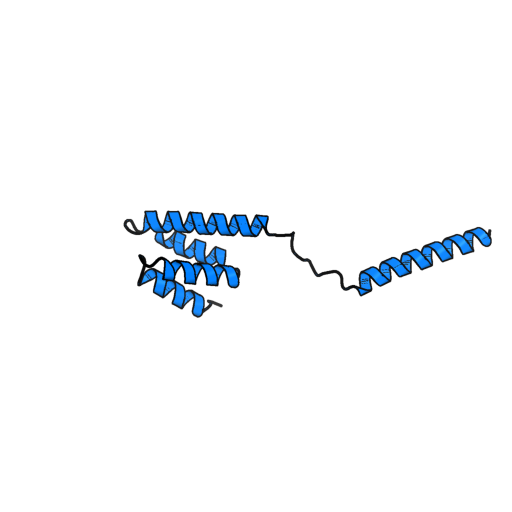AL A C 1
ATOM 741 O O . VAL A 1 95 ? 27.183 -2.885 -42.271 1.00 92.12 95 VAL A O 1
ATOM 744 N N . LEU A 1 96 ? 25.354 -1.680 -41.819 1.00 91.00 96 LEU A N 1
ATOM 745 C CA . LEU A 1 96 ? 25.515 -0.792 -42.971 1.00 91.00 96 LEU A CA 1
ATOM 746 C C . LEU A 1 96 ? 26.720 0.142 -42.803 1.00 91.00 96 LEU A C 1
ATOM 748 O O . LEU A 1 96 ? 27.460 0.358 -43.760 1.00 91.00 96 LEU A O 1
ATOM 752 N N . ALA A 1 97 ? 26.948 0.659 -41.595 1.00 91.12 97 ALA A N 1
ATOM 753 C CA . ALA A 1 97 ? 28.090 1.516 -41.297 1.00 91.12 97 ALA A CA 1
ATOM 754 C C . ALA A 1 97 ? 29.425 0.772 -41.446 1.00 91.12 97 ALA A C 1
ATOM 756 O O . ALA A 1 97 ? 30.363 1.319 -42.024 1.00 91.12 97 ALA A O 1
ATOM 757 N N . THR A 1 98 ? 29.517 -0.478 -40.977 1.00 88.88 98 THR A N 1
ATOM 758 C CA . THR A 1 98 ? 30.732 -1.289 -41.146 1.00 88.88 98 THR A CA 1
ATOM 759 C C . THR A 1 98 ? 30.969 -1.665 -42.603 1.00 88.88 98 THR A C 1
ATOM 761 O O . THR A 1 98 ? 32.100 -1.553 -43.070 1.00 88.88 98 THR A O 1
ATOM 764 N N . ALA A 1 99 ? 29.924 -2.033 -43.349 1.00 90.00 99 ALA A N 1
ATOM 765 C CA . ALA A 1 99 ? 30.037 -2.302 -44.783 1.00 90.00 99 ALA A CA 1
ATOM 766 C C . ALA A 1 99 ? 30.485 -1.060 -45.574 1.00 90.00 99 ALA A C 1
ATOM 768 O O . ALA A 1 99 ? 31.354 -1.160 -46.437 1.00 90.00 99 ALA A O 1
ATOM 769 N N . TYR A 1 100 ? 29.940 0.117 -45.248 1.00 93.25 100 TYR A N 1
ATOM 770 C CA . TYR A 1 100 ? 30.350 1.382 -45.857 1.00 93.25 100 TYR A CA 1
ATOM 771 C C . TYR A 1 100 ? 31.812 1.718 -45.545 1.00 93.25 100 TYR A C 1
ATOM 773 O O . TYR A 1 100 ? 32.559 2.093 -46.444 1.00 93.25 100 TYR A O 1
ATOM 781 N N . LEU A 1 101 ? 32.241 1.541 -44.291 1.00 90.31 101 LEU A N 1
ATOM 782 C CA . LEU A 1 101 ? 33.625 1.789 -43.886 1.00 90.31 101 LEU A CA 1
ATOM 783 C C . LEU A 1 101 ? 34.605 0.874 -44.635 1.00 90.31 101 LEU A C 1
ATOM 785 O O . LEU A 1 101 ? 35.630 1.356 -45.103 1.00 90.31 101 LEU A O 1
ATOM 789 N N . LEU A 1 102 ? 34.275 -0.414 -44.780 1.00 89.38 102 LEU A N 1
ATOM 790 C CA . LEU A 1 102 ? 35.089 -1.373 -45.535 1.00 89.38 102 LEU A CA 1
ATOM 791 C C . LEU A 1 102 ? 35.167 -1.003 -47.019 1.00 89.38 102 LEU A C 1
ATOM 793 O O . LEU A 1 102 ? 36.257 -0.944 -47.571 1.00 89.38 102 LEU A O 1
ATOM 797 N N . HIS A 1 103 ? 34.038 -0.652 -47.640 1.00 88.94 103 HIS A N 1
ATOM 798 C CA . HIS A 1 103 ? 34.017 -0.223 -49.040 1.00 88.94 103 HIS A CA 1
ATOM 799 C C . HIS A 1 103 ? 34.812 1.073 -49.273 1.00 88.94 103 HIS A C 1
ATOM 801 O O . HIS A 1 103 ? 35.425 1.249 -50.323 1.00 88.94 103 HIS A O 1
ATOM 807 N N . VAL A 1 104 ? 34.793 2.010 -48.323 1.00 88.06 104 VAL A N 1
ATOM 808 C CA . VAL A 1 104 ? 35.615 3.227 -48.397 1.00 88.06 104 VAL A CA 1
ATOM 809 C C . VAL A 1 104 ? 37.098 2.899 -48.235 1.00 88.06 104 VAL A C 1
ATOM 811 O O . VAL A 1 104 ? 37.913 3.517 -48.908 1.00 88.06 104 VAL A O 1
ATOM 814 N N . LEU A 1 105 ? 37.453 1.932 -47.385 1.00 83.88 105 LEU A N 1
ATOM 815 C CA . LEU A 1 105 ? 38.844 1.523 -47.187 1.00 83.88 105 LEU A CA 1
ATOM 816 C C . LEU A 1 105 ? 39.419 0.764 -48.392 1.00 83.88 105 LEU A C 1
ATOM 818 O O . LEU A 1 105 ? 40.573 0.983 -48.728 1.00 83.88 105 LEU A O 1
ATOM 822 N N . ASP A 1 106 ? 38.625 -0.096 -49.038 1.00 73.62 106 ASP A N 1
ATOM 823 C CA . ASP A 1 106 ? 39.013 -0.809 -50.269 1.00 73.62 106 ASP A CA 1
ATOM 824 C C . ASP A 1 106 ? 39.026 0.109 -51.507 1.00 73.62 106 ASP A C 1
ATOM 826 O O . ASP A 1 106 ? 39.630 -0.218 -52.528 1.00 73.62 106 ASP A O 1
ATOM 830 N N . GLY A 1 107 ? 38.315 1.240 -51.441 1.00 64.62 107 GLY A N 1
ATOM 831 C CA . GLY A 1 107 ? 38.211 2.218 -52.526 1.00 64.62 107 GLY A CA 1
ATOM 832 C C . GLY A 1 107 ? 39.244 3.353 -52.493 1.00 64.62 107 GLY A C 1
ATOM 833 O O . GLY A 1 107 ? 39.245 4.162 -53.423 1.00 64.62 107 GLY A O 1
ATOM 834 N N . ILE A 1 108 ? 40.074 3.443 -51.446 1.00 57.78 108 ILE A N 1
ATOM 835 C CA . ILE A 1 108 ? 41.182 4.409 -51.279 1.00 57.78 108 ILE A CA 1
ATOM 836 C C . ILE A 1 108 ? 42.505 3.729 -51.626 1.00 57.78 108 ILE A C 1
ATOM 838 O O . ILE A 1 108 ? 43.315 4.376 -52.328 1.00 57.78 108 ILE A O 1
#

Sequence (108 aa):
MSDPILEALWKKVVDDWDDDSAHGAFLSHCQDTQQLPEAAARYKGMTGDHERSASAEKRLGGVALLAMASLQHEPRSDPRRAPRWVAVLISLFFVLATAYLLHVLDGI